Protein AF-A0A822ILU7-F1 (afdb_monomer_lite)

Foldseek 3Di:
DQPDDQPPDQQHDSVDPDDDAQDDDDDDPVCVVVSVVVSVVVCVVCVVVDPLADQQVSDDPPDLVNLCSNRDDVSLVVVLVVCCVPPVVPPPPPGSDRHHDDDPDDVVVVVVVVVVVVVVCCVPVPDDDDD

Sequence (131 aa):
MSRIDRDETAFGGRDGLCSININAVWSDPLESDEHIRWTHEFFASTEPFSTGGVYVNFLGNEGEKRVRAAYGEAKYKRLTALKNKYDPTNLFSLNQNIKPGKRKRKGADCILMLILYISYKRKKLGGALDW

Radius of gyration: 24.55 Å; chains: 1; bounding box: 58×69×43 Å

Secondary structure (DSSP, 8-state):
-TTS-TTSSS---TT-S---------S-GGGHHHHHHHHHHHHHHHGGGS-S---GGG--S--HHHHHHHH-HHHHHHHHHHHHHH-TT----SSS--PPPP----HHHHHHHHHHHHHHHHHHTTS----

pLDDT: mean 83.53, std 13.11, range [46.5, 97.38]

Structure (mmCIF, N/CA/C/O backbone):
data_AF-A0A822ILU7-F1
#
_entry.id   AF-A0A822ILU7-F1
#
loop_
_atom_site.group_PDB
_atom_site.id
_atom_site.type_symbol
_atom_site.label_atom_id
_atom_site.label_alt_id
_atom_site.label_comp_id
_atom_site.label_asym_id
_atom_site.label_entity_id
_atom_site.label_seq_id
_atom_site.pdbx_PDB_ins_code
_atom_site.Cartn_x
_atom_site.Cartn_y
_atom_site.Cartn_z
_atom_site.occupancy
_atom_site.B_iso_or_equiv
_atom_site.auth_seq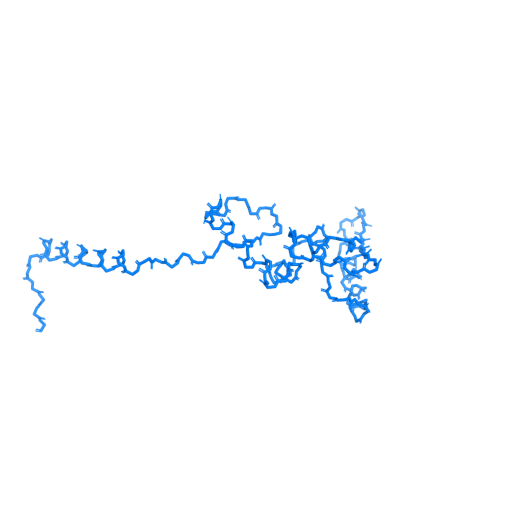_id
_atom_site.auth_comp_id
_atom_site.auth_asym_id
_atom_site.auth_atom_id
_atom_site.pdbx_PDB_model_num
ATOM 1 N N . MET A 1 1 ? 2.401 -19.964 5.775 1.00 61.75 1 MET A N 1
ATOM 2 C CA . MET A 1 1 ? 2.373 -19.381 7.145 1.00 61.75 1 MET A CA 1
ATOM 3 C C . MET A 1 1 ? 0.963 -19.465 7.755 1.00 61.75 1 MET A C 1
ATOM 5 O O . MET A 1 1 ? 0.471 -18.490 8.321 1.00 61.75 1 MET A O 1
ATOM 9 N N . SER A 1 2 ? 0.306 -20.625 7.656 1.00 75.06 2 SER A N 1
ATOM 10 C CA . SER A 1 2 ? -1.157 -20.762 7.795 1.00 75.06 2 SER A CA 1
ATOM 11 C C . SER A 1 2 ? -1.650 -21.265 9.157 1.00 75.06 2 SER A C 1
ATOM 13 O O . SER A 1 2 ? -2.851 -21.393 9.348 1.00 75.06 2 SER A O 1
ATOM 15 N N . ARG A 1 3 ? -0.748 -21.547 10.110 1.00 84.12 3 ARG A N 1
ATOM 16 C CA . ARG A 1 3 ? -1.117 -22.025 11.460 1.00 84.12 3 ARG A CA 1
ATOM 17 C C . ARG A 1 3 ? -1.742 -20.945 12.356 1.00 84.12 3 ARG A C 1
ATOM 19 O O . ARG A 1 3 ? -2.376 -21.293 13.339 1.00 84.12 3 ARG A O 1
ATOM 26 N N . ILE A 1 4 ? -1.497 -19.674 12.043 1.00 85.88 4 ILE A N 1
ATOM 27 C CA . ILE A 1 4 ? -1.991 -18.497 12.772 1.00 85.88 4 ILE A CA 1
ATOM 28 C C . ILE A 1 4 ? -3.249 -17.997 12.075 1.00 85.88 4 ILE A C 1
ATOM 30 O O . ILE A 1 4 ? -3.259 -17.913 10.839 1.00 85.88 4 ILE A O 1
ATOM 34 N N . ASP A 1 5 ? -4.272 -17.643 12.852 1.00 86.25 5 ASP A N 1
ATOM 35 C CA . ASP A 1 5 ? -5.537 -17.177 12.294 1.00 86.25 5 ASP A CA 1
ATOM 36 C C . ASP A 1 5 ? -5.353 -15.871 11.497 1.00 86.25 5 ASP A C 1
ATOM 38 O O . ASP A 1 5 ? -4.449 -15.059 11.747 1.00 86.25 5 ASP A O 1
ATOM 42 N N . ARG A 1 6 ? -6.204 -15.666 10.485 1.00 83.81 6 ARG A N 1
ATOM 43 C CA . ARG A 1 6 ? -6.132 -14.496 9.605 1.00 83.81 6 ARG A CA 1
ATOM 44 C C . ARG A 1 6 ? -6.281 -13.193 10.387 1.00 83.81 6 ARG A C 1
ATOM 46 O O . ARG A 1 6 ? -5.599 -12.235 10.026 1.00 83.81 6 ARG A O 1
ATOM 53 N N . ASP A 1 7 ? -7.098 -13.149 11.435 1.00 86.50 7 ASP A N 1
ATOM 54 C CA . ASP A 1 7 ? -7.444 -11.918 12.161 1.00 86.50 7 ASP A CA 1
ATOM 55 C C . ASP A 1 7 ? -6.615 -11.683 13.433 1.00 86.50 7 ASP A C 1
ATOM 57 O O . ASP A 1 7 ? -6.699 -10.620 14.065 1.00 86.50 7 ASP A O 1
ATOM 61 N N . GLU A 1 8 ? -5.739 -12.630 13.766 1.00 90.31 8 GLU A N 1
ATOM 62 C CA . GLU A 1 8 ? -4.851 -12.560 14.928 1.00 90.31 8 GLU A CA 1
ATOM 63 C C . GLU A 1 8 ? -3.781 -11.463 14.778 1.00 90.31 8 GLU A C 1
ATOM 65 O O . GLU A 1 8 ? -3.315 -10.883 15.758 1.00 90.31 8 GLU A O 1
ATOM 70 N N . THR A 1 9 ? -3.424 -11.107 13.538 1.00 90.06 9 THR A N 1
ATOM 71 C CA . THR A 1 9 ? -2.370 -10.124 13.235 1.00 90.06 9 THR A CA 1
ATOM 72 C C . THR A 1 9 ? -2.769 -9.169 12.109 1.00 90.06 9 THR A C 1
ATOM 74 O O . THR A 1 9 ? -3.694 -9.428 11.340 1.00 90.06 9 THR A O 1
ATOM 77 N N . ALA A 1 10 ? -2.015 -8.077 11.950 1.00 88.44 10 ALA A N 1
ATOM 78 C CA . ALA A 1 10 ? -2.175 -7.168 10.812 1.00 88.44 10 ALA A CA 1
ATOM 79 C C . ALA A 1 10 ? -1.700 -7.772 9.471 1.00 88.44 10 ALA A C 1
ATOM 81 O O . ALA A 1 10 ? -2.053 -7.259 8.414 1.00 88.44 10 ALA A O 1
A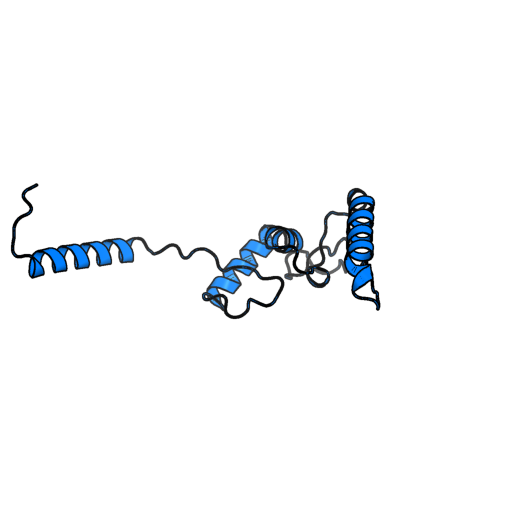TOM 82 N N . PHE A 1 11 ? -0.928 -8.863 9.502 1.00 86.75 11 PHE A N 1
ATOM 83 C CA . PHE A 1 11 ? -0.413 -9.534 8.309 1.00 86.75 11 PHE A CA 1
ATOM 84 C C . PHE A 1 11 ? -1.537 -10.279 7.563 1.00 86.75 11 PHE A C 1
ATOM 86 O O . PHE A 1 11 ? -2.295 -11.047 8.163 1.00 86.75 11 PHE A O 1
ATOM 93 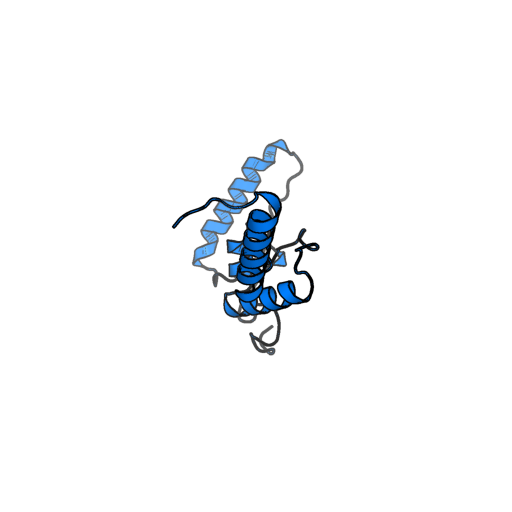N N . GLY A 1 12 ? -1.682 -10.014 6.262 1.00 83.88 12 GLY A N 1
ATOM 94 C CA . GLY A 1 12 ? -2.650 -10.653 5.358 1.00 83.88 12 GLY A CA 1
ATOM 95 C C . GLY A 1 12 ? -2.051 -11.799 4.532 1.00 83.88 12 GLY A C 1
ATOM 96 O O . GLY A 1 12 ? -0.879 -12.122 4.681 1.00 83.88 12 GLY A O 1
ATOM 97 N N . GLY A 1 13 ? -2.864 -12.425 3.670 1.00 80.00 13 GLY A N 1
ATOM 98 C CA . GLY A 1 13 ? -2.390 -13.369 2.642 1.00 80.00 13 GLY A CA 1
ATOM 99 C C . GLY A 1 13 ? -1.723 -14.654 3.154 1.00 80.00 13 GLY A C 1
ATOM 100 O O . GLY A 1 13 ? -0.867 -15.213 2.475 1.00 80.00 13 GLY A O 1
ATOM 101 N N . ARG A 1 14 ? -2.070 -15.126 4.363 1.00 83.06 14 ARG A N 1
ATOM 102 C CA . ARG A 1 14 ? -1.442 -16.310 4.999 1.00 83.06 14 ARG A CA 1
ATOM 103 C C . ARG A 1 14 ? -1.691 -17.632 4.265 1.00 83.06 14 ARG A C 1
ATOM 105 O O . ARG A 1 14 ? -0.972 -18.602 4.519 1.00 83.06 14 ARG A O 1
ATOM 112 N N . ASP A 1 15 ? -2.715 -17.652 3.424 1.00 80.94 15 ASP A N 1
ATOM 113 C CA . ASP A 1 15 ? -3.173 -18.747 2.574 1.00 80.94 15 ASP A CA 1
ATOM 114 C C . ASP A 1 15 ? -2.520 -18.764 1.183 1.00 80.94 15 ASP A C 1
ATOM 116 O O . ASP A 1 15 ? -2.710 -19.725 0.443 1.00 80.94 15 ASP A O 1
ATOM 120 N N . GLY A 1 16 ? -1.722 -17.748 0.834 1.00 80.56 16 GLY A N 1
ATOM 121 C CA . GLY A 1 16 ? -0.934 -17.755 -0.396 1.00 80.56 16 GLY A CA 1
ATOM 122 C C . GLY A 1 16 ? 0.119 -18.868 -0.396 1.00 80.56 16 GLY A C 1
ATOM 123 O O . GLY A 1 16 ? 0.811 -19.083 0.603 1.00 80.56 16 GLY A O 1
ATOM 124 N N . LEU A 1 17 ? 0.250 -19.565 -1.528 1.00 83.81 17 LEU A N 1
ATOM 125 C CA . LEU A 1 17 ? 1.257 -20.617 -1.722 1.00 83.81 17 LEU A CA 1
ATOM 126 C C . LEU A 1 17 ? 2.668 -20.037 -1.877 1.00 83.81 17 LEU A C 1
ATOM 128 O O . LEU A 1 17 ? 3.631 -20.596 -1.356 1.00 83.81 17 LEU A O 1
ATOM 132 N N . CYS A 1 18 ? 2.783 -18.902 -2.564 1.00 82.94 18 CYS A N 1
ATOM 133 C CA . CYS A 1 18 ? 4.024 -18.166 -2.751 1.00 82.94 18 CYS A CA 1
ATOM 134 C C . CYS A 1 18 ? 3.758 -16.655 -2.815 1.00 82.94 18 CYS A C 1
ATOM 136 O O . CYS A 1 18 ? 2.626 -16.214 -3.022 1.00 82.94 18 CYS A O 1
ATOM 138 N N . SER A 1 19 ? 4.825 -15.873 -2.647 1.00 85.06 19 SER A N 1
ATOM 139 C CA . SER A 1 19 ? 4.844 -14.440 -2.936 1.00 85.06 19 SER A CA 1
ATOM 140 C C . SER A 1 19 ? 5.826 -14.200 -4.072 1.00 85.06 19 SER A C 1
ATOM 142 O O . SER A 1 19 ? 6.957 -14.680 -4.011 1.00 85.06 19 SER A O 1
ATOM 144 N N . ILE A 1 20 ? 5.410 -13.444 -5.081 1.00 85.19 20 ILE A N 1
ATOM 145 C CA . ILE A 1 20 ? 6.262 -13.053 -6.205 1.00 85.19 20 ILE A CA 1
ATOM 146 C C . ILE A 1 20 ? 6.616 -11.579 -6.024 1.00 85.19 20 ILE A C 1
ATOM 148 O O . ILE A 1 20 ? 5.740 -10.763 -5.742 1.00 85.19 20 ILE A O 1
ATOM 152 N N . ASN A 1 21 ? 7.901 -11.254 -6.158 1.00 88.06 21 ASN A N 1
ATOM 153 C CA . ASN A 1 21 ? 8.385 -9.881 -6.180 1.00 88.06 21 ASN A CA 1
ATOM 154 C C . ASN A 1 21 ? 9.045 -9.613 -7.537 1.00 88.06 21 ASN A C 1
ATOM 156 O O . ASN A 1 21 ? 9.945 -10.355 -7.932 1.00 88.06 21 ASN A O 1
ATOM 160 N N . ILE A 1 22 ? 8.581 -8.584 -8.240 1.00 88.12 22 ILE A N 1
ATOM 161 C CA . ILE A 1 22 ? 9.060 -8.203 -9.571 1.00 88.12 22 ILE A CA 1
ATOM 162 C C . ILE A 1 22 ? 9.926 -6.962 -9.382 1.00 88.12 22 ILE A C 1
ATOM 164 O O . ILE A 1 22 ? 9.411 -5.898 -9.053 1.00 88.12 22 ILE A O 1
ATOM 168 N N . ASN A 1 23 ? 11.237 -7.106 -9.573 1.00 89.81 23 ASN A N 1
ATOM 169 C CA . ASN A 1 23 ? 12.189 -6.013 -9.402 1.00 89.81 23 ASN A CA 1
ATOM 170 C C . ASN A 1 23 ? 12.902 -5.746 -10.726 1.00 89.81 23 ASN A C 1
ATOM 172 O O . ASN A 1 23 ? 13.671 -6.592 -11.181 1.00 89.81 23 ASN A O 1
ATOM 176 N N . ALA A 1 24 ? 12.684 -4.567 -11.305 1.00 91.44 24 ALA A N 1
ATOM 177 C CA . ALA A 1 24 ? 13.579 -4.028 -12.319 1.00 91.44 24 ALA A CA 1
ATOM 178 C C . ALA A 1 24 ? 14.638 -3.157 -11.642 1.00 91.44 24 ALA A C 1
ATOM 180 O O . ALA A 1 24 ? 14.325 -2.332 -10.782 1.00 91.44 24 ALA A O 1
ATOM 181 N N . VAL A 1 25 ? 15.898 -3.373 -12.010 1.00 93.94 25 VAL A N 1
ATOM 182 C CA . VAL A 1 25 ? 17.052 -2.660 -11.462 1.00 93.94 25 VAL A CA 1
ATOM 183 C C . VAL A 1 25 ? 17.953 -2.289 -12.626 1.00 93.94 25 VAL A C 1
ATOM 185 O O . VAL A 1 25 ? 18.322 -3.154 -13.416 1.00 93.94 25 VAL A O 1
ATOM 188 N N . TRP A 1 26 ? 18.308 -1.013 -12.718 1.00 95.81 26 TRP A N 1
ATOM 189 C CA . TRP A 1 26 ? 19.120 -0.462 -13.797 1.00 95.81 26 TRP A CA 1
ATOM 190 C C . TRP A 1 26 ? 20.138 0.536 -13.251 1.00 95.81 26 TRP A C 1
ATOM 192 O O . TRP A 1 26 ? 20.021 1.000 -12.115 1.00 95.81 26 TRP A O 1
ATOM 202 N N . SER A 1 27 ? 21.172 0.822 -14.043 1.00 96.44 27 SER A N 1
ATOM 203 C CA . SER A 1 27 ? 22.264 1.725 -13.645 1.00 96.44 27 SER A CA 1
ATOM 204 C C . SER A 1 27 ? 22.212 3.073 -14.358 1.00 96.44 27 SER A C 1
ATOM 206 O O . SER A 1 27 ? 22.550 4.081 -13.742 1.00 96.44 27 SER A O 1
ATOM 208 N N . ASP A 1 28 ? 21.784 3.109 -15.623 1.00 96.81 28 ASP A N 1
ATOM 209 C CA . ASP A 1 28 ? 21.656 4.349 -16.390 1.00 96.81 28 ASP A CA 1
ATOM 210 C C . ASP A 1 28 ? 20.280 4.998 -16.140 1.00 96.81 28 ASP A C 1
ATOM 212 O O . ASP A 1 28 ? 19.258 4.423 -16.521 1.00 96.81 28 ASP A O 1
ATOM 216 N N . PRO A 1 29 ? 20.204 6.201 -15.540 1.00 94.31 29 PRO A N 1
ATOM 217 C CA . PRO A 1 29 ? 18.936 6.888 -15.305 1.00 94.31 29 PRO A CA 1
ATOM 218 C C . PRO A 1 29 ? 18.087 7.101 -16.567 1.00 94.31 29 PRO A C 1
ATOM 220 O O . PRO A 1 29 ? 16.867 7.231 -16.446 1.00 94.31 29 PRO A O 1
ATOM 223 N N . LEU A 1 30 ? 18.694 7.126 -17.758 1.00 96.81 30 LEU A N 1
ATOM 224 C CA . LEU A 1 30 ? 17.988 7.290 -19.032 1.00 96.81 30 LEU A CA 1
ATOM 225 C C . LEU A 1 30 ? 17.140 6.067 -19.415 1.00 96.81 30 LEU A C 1
ATOM 227 O O . LEU A 1 30 ? 16.214 6.201 -20.209 1.00 96.81 30 LEU A O 1
ATOM 231 N N . GLU A 1 31 ? 17.390 4.902 -18.815 1.00 96.50 31 GLU A N 1
ATOM 232 C CA . GLU A 1 31 ? 16.619 3.676 -19.062 1.00 96.50 31 GLU A CA 1
ATOM 233 C C . GLU A 1 31 ? 15.349 3.574 -18.192 1.00 96.50 31 GLU A C 1
ATOM 235 O O . GLU A 1 31 ? 14.576 2.622 -18.316 1.00 96.50 31 GLU A O 1
ATOM 240 N N . SER A 1 32 ? 15.107 4.543 -17.299 1.00 94.94 32 SER A N 1
ATOM 241 C CA . SER A 1 32 ? 14.037 4.463 -16.290 1.00 94.94 32 SER A CA 1
ATOM 242 C C . SER A 1 32 ? 12.660 4.179 -16.895 1.00 94.94 32 SER A C 1
ATOM 244 O O . SER A 1 32 ? 11.944 3.303 -16.414 1.00 94.94 32 SER A O 1
ATOM 246 N N . ASP A 1 33 ? 12.292 4.878 -17.970 1.00 96.19 33 ASP A N 1
ATOM 247 C CA . ASP A 1 33 ? 10.969 4.736 -18.591 1.00 96.19 33 ASP A CA 1
ATOM 248 C C . ASP A 1 33 ? 10.753 3.349 -19.211 1.00 96.19 33 ASP A C 1
ATOM 250 O O . ASP A 1 33 ? 9.629 2.841 -19.230 1.00 96.19 33 ASP A O 1
ATOM 254 N N . GLU A 1 34 ? 11.815 2.721 -19.717 1.00 96.75 34 GLU A N 1
ATOM 255 C CA . GLU A 1 34 ? 11.763 1.370 -20.272 1.00 96.75 34 GLU A CA 1
ATOM 256 C C . GLU A 1 34 ? 11.524 0.336 -19.173 1.00 96.75 34 GLU A C 1
ATOM 258 O O . GLU A 1 34 ? 10.570 -0.443 -19.251 1.00 96.75 34 GLU A O 1
ATOM 263 N N . HIS A 1 35 ? 12.336 0.377 -18.118 1.00 96.06 35 HIS A N 1
ATOM 264 C CA . HIS A 1 35 ? 12.270 -0.585 -17.018 1.00 96.06 35 HIS A CA 1
ATOM 265 C C . HIS A 1 35 ? 10.989 -0.448 -16.191 1.00 96.06 35 HIS A C 1
ATOM 267 O 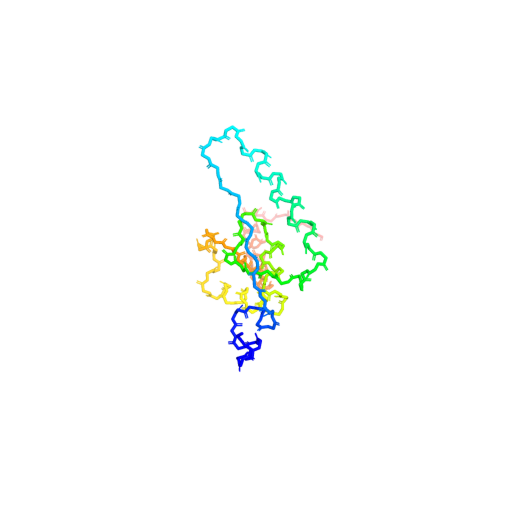O . HIS A 1 35 ? 10.390 -1.452 -15.791 1.00 96.06 35 HIS A O 1
ATOM 273 N N . ILE A 1 36 ? 10.522 0.787 -15.973 1.00 93.19 36 ILE A N 1
ATOM 274 C CA . ILE A 1 36 ? 9.236 1.064 -15.321 1.00 93.19 36 ILE A CA 1
ATOM 275 C C . ILE A 1 36 ? 8.095 0.480 -16.158 1.00 93.19 36 ILE A C 1
ATOM 277 O O . ILE A 1 36 ? 7.259 -0.254 -15.625 1.00 93.19 36 ILE A O 1
ATOM 281 N N . ARG A 1 37 ? 8.071 0.751 -17.471 1.00 94.94 37 ARG A N 1
ATOM 282 C CA . ARG A 1 37 ? 7.036 0.228 -18.374 1.00 94.94 37 ARG A CA 1
ATOM 283 C C . ARG A 1 37 ? 7.016 -1.298 -18.380 1.00 94.94 37 ARG A C 1
ATOM 285 O O . ARG A 1 37 ? 5.957 -1.877 -18.145 1.00 94.94 37 ARG A O 1
ATOM 292 N N . TRP A 1 38 ? 8.171 -1.939 -18.561 1.00 95.25 38 TRP A N 1
ATOM 293 C CA . TRP A 1 38 ? 8.288 -3.398 -18.540 1.00 95.25 38 TRP A CA 1
ATOM 294 C C . TRP A 1 38 ? 7.753 -3.996 -17.234 1.00 95.25 38 TRP A C 1
ATOM 296 O O . TRP A 1 38 ? 6.979 -4.952 -17.258 1.00 95.25 38 TRP A O 1
ATOM 306 N N . THR A 1 39 ? 8.102 -3.400 -16.089 1.00 93.56 39 THR A N 1
ATOM 307 C CA . THR A 1 39 ? 7.648 -3.876 -14.772 1.00 93.56 39 THR A CA 1
ATOM 308 C C . THR A 1 39 ? 6.127 -3.821 -14.652 1.00 93.56 39 THR A C 1
ATOM 310 O O . THR A 1 39 ? 5.507 -4.776 -14.179 1.00 93.56 39 THR A O 1
ATOM 313 N N . HIS A 1 40 ? 5.510 -2.724 -15.101 1.00 90.44 40 HIS A N 1
ATOM 314 C CA . HIS A 1 40 ? 4.057 -2.567 -15.076 1.00 90.44 40 HIS A CA 1
ATOM 315 C C . HIS A 1 40 ? 3.344 -3.546 -16.013 1.00 90.44 40 HIS A C 1
ATOM 317 O O . HIS A 1 40 ? 2.352 -4.155 -15.610 1.00 90.44 40 HIS A O 1
ATOM 323 N N . GLU A 1 41 ? 3.847 -3.725 -17.235 1.00 94.25 41 GLU A N 1
ATOM 324 C CA . GLU A 1 41 ? 3.284 -4.664 -18.213 1.00 94.25 41 GLU A CA 1
ATOM 325 C C . GLU A 1 41 ? 3.401 -6.113 -17.731 1.00 94.25 41 GLU A C 1
ATOM 327 O O . GLU A 1 41 ? 2.426 -6.869 -17.770 1.00 94.25 41 GLU A O 1
ATOM 332 N N . PHE A 1 42 ? 4.565 -6.489 -17.196 1.00 93.56 42 PHE A N 1
ATOM 333 C CA . PHE A 1 42 ? 4.781 -7.815 -16.635 1.00 93.56 42 PHE A CA 1
ATOM 334 C C . PHE A 1 42 ? 3.858 -8.062 -15.437 1.00 93.56 42 PHE A C 1
ATOM 336 O O . PHE A 1 42 ? 3.158 -9.075 -15.408 1.00 93.56 42 PHE A O 1
ATOM 343 N N . PHE A 1 43 ? 3.760 -7.112 -14.498 1.00 89.69 43 PHE A N 1
ATOM 344 C CA . PHE A 1 43 ? 2.818 -7.200 -13.380 1.00 89.69 43 PHE A CA 1
ATOM 345 C C . PHE A 1 43 ? 1.377 -7.414 -13.870 1.00 89.69 43 PHE A C 1
ATOM 347 O O . PHE A 1 43 ? 0.724 -8.364 -13.431 1.00 89.69 43 PHE A O 1
ATOM 354 N N . ALA A 1 44 ? 0.907 -6.601 -14.822 1.00 90.25 44 ALA A N 1
ATOM 355 C CA . ALA A 1 44 ? -0.441 -6.710 -15.380 1.00 90.25 44 ALA A CA 1
ATOM 356 C C . ALA A 1 44 ? -0.696 -8.080 -16.031 1.00 90.25 44 ALA A C 1
ATOM 358 O O . ALA A 1 44 ? -1.757 -8.667 -15.835 1.00 90.25 44 ALA A O 1
ATOM 359 N N . SER A 1 45 ? 0.292 -8.637 -16.738 1.00 93.94 45 SER A N 1
ATOM 360 C CA . SER A 1 45 ? 0.179 -9.970 -17.347 1.00 93.94 45 SER A CA 1
ATOM 361 C C . SER A 1 45 ? 0.054 -11.104 -16.318 1.00 93.94 45 SER A C 1
ATOM 363 O O . SER A 1 45 ? -0.560 -12.133 -16.598 1.00 93.94 45 SER A O 1
ATOM 365 N N . THR A 1 46 ? 0.606 -10.912 -15.115 1.00 90.06 46 THR A N 1
ATOM 366 C CA . THR A 1 46 ? 0.563 -11.904 -14.030 1.00 90.06 46 THR A CA 1
ATOM 367 C C . THR A 1 46 ? -0.653 -11.763 -13.111 1.00 90.06 46 THR A C 1
ATOM 369 O O . THR A 1 46 ? -0.991 -12.715 -12.406 1.00 90.06 46 THR A O 1
ATOM 372 N N . GLU A 1 47 ? -1.333 -10.610 -13.120 1.00 86.94 47 GLU A N 1
ATOM 373 C CA . GLU A 1 47 ? -2.469 -10.315 -12.237 1.00 86.94 47 GLU A CA 1
ATOM 374 C C . GLU A 1 47 ? -3.584 -11.382 -12.285 1.00 86.94 47 GLU A C 1
ATOM 376 O O . GLU A 1 47 ? -4.023 -11.794 -11.208 1.00 86.94 47 GLU A O 1
ATOM 381 N N . PRO A 1 48 ? -4.002 -11.919 -13.454 1.00 90.69 48 PRO A N 1
ATOM 382 C CA . PRO A 1 48 ? -5.064 -12.931 -13.518 1.00 90.69 48 PRO A CA 1
ATOM 383 C C . PRO A 1 48 ? -4.747 -14.241 -12.784 1.00 90.69 48 PRO A C 1
ATOM 385 O O . PRO A 1 48 ? -5.658 -14.994 -12.447 1.00 90.69 48 PRO A O 1
ATOM 388 N N . PHE A 1 49 ? -3.466 -14.526 -12.540 1.00 87.88 49 PHE A N 1
ATOM 389 C CA . PHE A 1 49 ? -3.007 -15.727 -11.836 1.00 87.88 49 PHE A CA 1
ATOM 390 C C . PHE A 1 49 ? -2.777 -15.481 -10.338 1.00 87.88 49 PHE A C 1
ATOM 392 O O . PHE A 1 49 ? -2.416 -16.398 -9.599 1.00 87.88 49 PHE A O 1
ATOM 399 N N . SER A 1 50 ? -2.959 -14.241 -9.882 1.00 85.38 50 SER A N 1
ATOM 400 C CA . SER A 1 50 ? -2.787 -13.841 -8.492 1.00 85.38 50 SER A CA 1
ATOM 401 C C . SER A 1 50 ? -4.062 -14.069 -7.680 1.00 85.38 50 SER A C 1
ATOM 403 O O . SER A 1 50 ? -5.180 -14.005 -8.182 1.00 85.38 50 SER A O 1
ATOM 405 N N . THR A 1 51 ? -3.906 -14.238 -6.367 1.00 81.19 51 THR A N 1
ATOM 406 C CA . THR A 1 51 ? -5.028 -14.197 -5.414 1.00 81.19 51 THR A CA 1
ATOM 407 C C . THR A 1 51 ? -5.570 -12.777 -5.199 1.00 81.19 51 THR A C 1
ATOM 409 O O . THR A 1 51 ? -6.473 -12.576 -4.388 1.00 81.19 51 THR A O 1
ATOM 412 N N . GLY A 1 52 ? -4.975 -11.771 -5.851 1.00 76.81 52 GLY A N 1
ATOM 413 C CA . GLY A 1 52 ? -5.216 -10.352 -5.580 1.00 76.81 52 GLY A CA 1
ATOM 414 C C . GLY A 1 52 ? -4.596 -9.876 -4.261 1.00 76.81 52 GLY A C 1
ATOM 415 O O . GLY A 1 52 ? -4.721 -8.704 -3.906 1.00 76.81 52 GLY A O 1
ATOM 416 N N . GLY A 1 53 ? -3.919 -10.770 -3.529 1.00 75.81 53 GLY A N 1
ATOM 417 C CA . GLY A 1 53 ? -3.219 -10.454 -2.294 1.00 75.81 53 GLY A CA 1
ATOM 418 C C . GLY A 1 53 ? -2.018 -9.549 -2.546 1.00 75.81 53 GLY A C 1
ATOM 419 O O . GLY A 1 53 ? -1.224 -9.775 -3.456 1.00 75.81 53 GLY A O 1
ATOM 420 N N . VAL A 1 54 ? -1.867 -8.529 -1.706 1.00 78.38 54 VAL A N 1
ATOM 421 C CA . VAL A 1 54 ? -0.759 -7.578 -1.784 1.00 78.38 54 VAL A CA 1
ATOM 422 C C . VAL A 1 54 ? 0.006 -7.616 -0.477 1.00 78.38 54 VAL A C 1
ATOM 424 O O . VAL A 1 54 ? -0.564 -7.408 0.596 1.00 78.38 54 VAL A O 1
ATOM 427 N N . TYR A 1 55 ? 1.311 -7.854 -0.561 1.00 80.12 55 TYR A N 1
ATOM 428 C CA . TYR A 1 55 ? 2.175 -7.711 0.597 1.00 80.12 55 TYR A CA 1
ATOM 429 C C . TYR A 1 55 ? 2.632 -6.260 0.716 1.00 80.12 55 TYR A C 1
ATOM 431 O O . TYR A 1 55 ? 3.329 -5.747 -0.153 1.00 80.12 55 TYR A O 1
ATOM 439 N N . VAL A 1 56 ? 2.243 -5.601 1.809 1.00 80.25 56 VAL A N 1
ATOM 440 C CA . VAL A 1 56 ? 2.452 -4.156 2.001 1.00 80.25 56 VAL A CA 1
ATOM 441 C C . VAL A 1 56 ? 3.918 -3.724 1.861 1.00 80.25 56 VAL A C 1
ATOM 443 O O . VAL A 1 56 ? 4.181 -2.624 1.394 1.00 80.25 56 VAL A O 1
ATOM 446 N N . ASN A 1 57 ? 4.876 -4.593 2.197 1.00 84.12 57 ASN A N 1
ATOM 447 C CA . ASN A 1 57 ? 6.305 -4.277 2.114 1.00 84.12 57 ASN A CA 1
ATOM 448 C C . ASN A 1 57 ? 6.873 -4.305 0.685 1.00 84.12 57 ASN A C 1
ATOM 450 O O . ASN A 1 57 ? 8.016 -3.904 0.501 1.00 84.12 57 ASN A O 1
ATOM 454 N N . PHE A 1 58 ? 6.110 -4.770 -0.308 1.00 81.62 58 PHE A N 1
ATOM 455 C CA . PHE A 1 58 ? 6.481 -4.676 -1.726 1.00 81.62 58 PHE A CA 1
ATOM 456 C C . PHE A 1 58 ? 5.830 -3.483 -2.430 1.00 81.62 58 PHE A C 1
ATOM 458 O O . PHE A 1 58 ? 6.059 -3.279 -3.616 1.00 81.62 58 PHE A O 1
ATOM 465 N N . LEU A 1 59 ? 5.033 -2.686 -1.714 1.00 79.88 59 LEU A N 1
ATOM 466 C CA . LEU A 1 59 ? 4.436 -1.486 -2.281 1.00 79.88 59 LEU A CA 1
ATOM 467 C C . LEU A 1 59 ? 5.445 -0.340 -2.334 1.00 79.88 59 LEU A C 1
ATOM 469 O O . LEU A 1 59 ? 6.076 -0.000 -1.329 1.00 79.88 59 LEU A O 1
ATOM 473 N N . GLY A 1 60 ? 5.522 0.293 -3.505 1.00 77.31 60 GLY A N 1
ATOM 474 C CA . GLY A 1 60 ? 6.147 1.599 -3.697 1.00 77.31 60 GLY A CA 1
ATOM 475 C C . GLY A 1 60 ? 5.168 2.735 -3.378 1.00 77.31 60 GLY A C 1
ATOM 476 O O . GLY A 1 60 ? 4.358 2.649 -2.454 1.00 77.31 60 GLY A O 1
ATOM 477 N N . ASN A 1 61 ? 5.195 3.815 -4.160 1.00 76.94 61 ASN A N 1
ATOM 478 C CA . ASN A 1 61 ? 4.221 4.905 -4.041 1.00 76.94 61 ASN A CA 1
ATOM 479 C C . ASN A 1 61 ? 2.966 4.646 -4.903 1.00 76.94 61 ASN A C 1
ATOM 481 O O . ASN A 1 61 ? 2.710 5.348 -5.875 1.00 76.94 61 ASN A O 1
ATOM 485 N N . GLU A 1 62 ? 2.182 3.623 -4.551 1.00 80.38 62 GLU A N 1
ATOM 486 C CA . GLU A 1 62 ? 0.990 3.192 -5.316 1.00 80.38 62 GLU A CA 1
ATOM 487 C C . GLU A 1 62 ? -0.333 3.799 -4.802 1.00 80.38 62 GLU A C 1
ATOM 489 O O . GLU A 1 62 ? -1.422 3.529 -5.315 1.00 80.38 62 GLU A O 1
ATOM 494 N N . GLY A 1 63 ? -0.256 4.644 -3.772 1.00 84.56 63 GLY A N 1
ATOM 495 C CA . GLY A 1 63 ? -1.394 5.381 -3.233 1.00 84.56 63 GLY A CA 1
ATOM 496 C C . GLY A 1 63 ? -2.310 4.597 -2.281 1.00 84.56 63 GLY A C 1
ATOM 497 O O . GLY A 1 63 ? -2.214 3.389 -2.068 1.00 84.56 63 GLY A O 1
ATOM 498 N N . GLU A 1 64 ? -3.250 5.329 -1.677 1.00 86.81 64 GLU A N 1
ATOM 499 C CA . GLU A 1 64 ? -4.072 4.865 -0.545 1.00 86.81 64 GLU A CA 1
ATOM 500 C C . GLU A 1 64 ? -4.952 3.650 -0.870 1.00 86.81 64 GLU A C 1
ATOM 502 O O . GLU A 1 64 ? -5.143 2.777 -0.022 1.00 86.81 64 GLU A O 1
ATOM 507 N N . LYS A 1 65 ? -5.476 3.569 -2.100 1.00 86.88 65 LYS A N 1
ATOM 508 C CA . LYS A 1 65 ? -6.321 2.445 -2.530 1.00 86.88 65 LYS A CA 1
ATOM 509 C C . LYS A 1 65 ? -5.557 1.123 -2.475 1.00 86.88 65 LYS A C 1
ATOM 511 O O . LYS A 1 65 ? -6.109 0.125 -2.017 1.00 86.88 65 LYS A O 1
ATOM 516 N N . ARG A 1 66 ? -4.287 1.129 -2.891 1.00 85.38 66 ARG A N 1
ATOM 517 C CA . ARG A 1 66 ? -3.445 -0.065 -2.909 1.00 85.38 66 ARG A CA 1
ATOM 518 C C . ARG A 1 66 ? -3.055 -0.508 -1.503 1.00 85.38 66 ARG A C 1
ATOM 520 O O . ARG A 1 66 ? -3.191 -1.682 -1.173 1.00 85.38 66 ARG A O 1
ATOM 527 N N . VAL A 1 67 ? -2.688 0.446 -0.644 1.00 90.12 67 VAL A N 1
ATOM 528 C CA . VAL A 1 67 ? -2.436 0.188 0.784 1.00 90.12 67 VAL A CA 1
ATOM 529 C C . VAL A 1 67 ? -3.665 -0.430 1.449 1.00 90.12 67 VAL A C 1
ATOM 531 O O . VAL A 1 67 ? -3.556 -1.410 2.182 1.00 90.12 67 VAL A O 1
ATOM 534 N N . ARG A 1 68 ? -4.859 0.105 1.175 1.00 90.00 68 ARG A N 1
ATOM 535 C CA . ARG A 1 68 ? -6.114 -0.433 1.711 1.00 90.00 68 ARG A CA 1
ATOM 536 C C . ARG A 1 68 ? -6.393 -1.855 1.226 1.00 90.00 68 ARG A C 1
ATOM 538 O O . ARG A 1 68 ? -6.763 -2.697 2.043 1.00 90.00 68 ARG A O 1
ATOM 545 N N . ALA A 1 69 ? -6.159 -2.136 -0.055 1.00 86.12 69 ALA A N 1
ATOM 546 C CA . ALA A 1 69 ? -6.294 -3.480 -0.614 1.00 86.12 69 ALA A CA 1
ATOM 547 C C . ALA A 1 69 ? -5.337 -4.492 0.047 1.00 86.12 69 ALA A C 1
ATOM 549 O O . ALA A 1 69 ? -5.749 -5.614 0.322 1.00 86.12 69 ALA A O 1
ATOM 550 N N . ALA A 1 70 ? -4.107 -4.085 0.390 1.00 87.06 70 ALA A N 1
ATOM 551 C CA . ALA A 1 70 ? -3.124 -4.953 1.050 1.00 87.06 70 ALA A CA 1
ATOM 552 C C . ALA A 1 70 ? -3.560 -5.457 2.434 1.00 87.06 70 ALA A C 1
ATOM 554 O O . ALA A 1 70 ? -3.260 -6.589 2.813 1.00 87.06 70 ALA A O 1
ATOM 555 N N . TYR A 1 71 ? -4.291 -4.637 3.192 1.00 88.94 71 TYR A N 1
ATOM 556 C CA . TYR A 1 71 ? -4.826 -5.046 4.493 1.00 88.94 71 TYR A CA 1
ATOM 557 C C . TYR A 1 71 ? -6.209 -5.700 4.393 1.00 88.94 71 TYR A C 1
ATOM 559 O O . TYR A 1 71 ? -6.555 -6.531 5.235 1.00 88.94 71 TYR A O 1
ATOM 567 N N . GLY A 1 72 ? -7.005 -5.324 3.393 1.00 88.94 72 GLY A N 1
ATOM 568 C CA . GLY A 1 72 ? -8.430 -5.628 3.337 1.00 88.94 72 GLY A CA 1
ATOM 569 C C . GLY A 1 72 ? -9.251 -4.764 4.303 1.00 88.94 72 GLY A C 1
ATOM 570 O O . GLY A 1 72 ? -8.746 -4.203 5.279 1.00 88.94 72 GLY A O 1
ATOM 571 N N . GLU A 1 73 ? -10.552 -4.657 4.037 1.00 90.25 73 GLU A N 1
ATOM 572 C CA . GLU A 1 73 ? -11.452 -3.703 4.703 1.00 90.25 73 GLU A CA 1
ATOM 573 C C . GLU A 1 73 ? -11.489 -3.827 6.232 1.00 90.25 73 GLU A C 1
ATOM 575 O O . GLU A 1 73 ? -11.371 -2.830 6.953 1.00 90.25 73 GLU A O 1
ATOM 580 N N . ALA A 1 74 ? -11.624 -5.052 6.746 1.00 91.12 74 ALA A N 1
ATOM 581 C CA . ALA A 1 74 ? -11.763 -5.298 8.179 1.00 91.12 74 ALA A CA 1
ATOM 582 C C . ALA A 1 74 ? -10.509 -4.870 8.963 1.00 91.12 74 ALA A C 1
ATOM 584 O O . ALA A 1 74 ? -10.603 -4.125 9.946 1.00 91.12 74 ALA A O 1
ATOM 585 N N . LYS A 1 75 ? -9.322 -5.278 8.496 1.00 92.56 75 LYS A N 1
ATOM 586 C CA . LYS A 1 75 ? -8.047 -4.919 9.132 1.00 92.56 75 LYS A CA 1
ATOM 587 C C . LYS A 1 75 ? -7.733 -3.446 8.956 1.00 92.56 75 LYS A C 1
ATOM 589 O O . LYS A 1 75 ? -7.339 -2.808 9.930 1.00 92.56 75 LYS A O 1
ATOM 594 N N . TYR A 1 76 ? -7.970 -2.886 7.768 1.00 93.44 76 TYR A N 1
ATOM 595 C CA . TYR A 1 76 ? -7.766 -1.462 7.523 1.00 93.44 76 TYR A CA 1
ATOM 596 C C . TYR A 1 76 ? -8.571 -0.617 8.515 1.00 93.44 76 TYR A C 1
ATOM 598 O O . TYR A 1 76 ? -8.013 0.256 9.173 1.00 93.44 76 TYR A O 1
ATOM 606 N N . LYS A 1 77 ? -9.850 -0.949 8.743 1.00 94.38 77 LYS A N 1
ATOM 607 C CA . LYS A 1 77 ? -10.697 -0.266 9.733 1.00 94.38 77 LYS A CA 1
ATOM 608 C C . LYS A 1 77 ? -10.136 -0.354 11.160 1.00 94.38 77 LYS A C 1
ATOM 610 O O . LYS A 1 77 ? -10.127 0.652 11.875 1.00 94.38 77 LYS A O 1
ATOM 615 N N . ARG A 1 78 ? -9.656 -1.530 11.583 1.00 95.31 78 ARG A N 1
ATOM 616 C CA . ARG A 1 78 ? -9.025 -1.725 12.905 1.00 95.31 78 ARG A CA 1
ATOM 617 C C . ARG A 1 78 ? -7.746 -0.895 13.039 1.00 95.31 78 ARG A C 1
ATOM 619 O O . ARG A 1 78 ? -7.541 -0.247 14.064 1.00 95.31 78 ARG A O 1
ATOM 626 N N . LEU A 1 79 ? -6.920 -0.863 11.997 1.00 95.81 79 LEU A N 1
ATOM 627 C CA . LEU A 1 79 ? -5.687 -0.080 11.959 1.00 95.81 79 LEU A CA 1
ATOM 628 C C . LEU A 1 79 ? -5.961 1.430 11.936 1.00 95.81 79 LEU A C 1
ATOM 630 O O . LEU A 1 79 ? -5.298 2.168 12.659 1.00 95.81 79 LEU A O 1
ATOM 634 N N . THR A 1 80 ? -6.981 1.904 11.214 1.00 96.31 80 THR A N 1
ATOM 635 C CA . THR A 1 80 ? -7.421 3.308 11.271 1.00 96.31 80 THR A CA 1
ATOM 636 C C . THR A 1 80 ? -7.851 3.700 12.686 1.00 96.31 80 THR A C 1
ATOM 638 O O . THR A 1 80 ? -7.524 4.792 13.148 1.00 96.31 80 THR A O 1
ATOM 641 N N . ALA A 1 81 ? -8.554 2.823 13.412 1.00 96.12 81 ALA A N 1
ATOM 642 C CA . ALA A 1 81 ? -8.924 3.081 14.805 1.00 96.12 81 ALA A CA 1
ATOM 643 C C . ALA A 1 81 ? -7.691 3.208 15.719 1.00 96.12 81 ALA A C 1
ATOM 645 O O . ALA A 1 81 ? -7.644 4.103 16.563 1.00 96.12 81 ALA A O 1
ATOM 646 N N . LEU A 1 82 ? -6.670 2.369 15.514 1.00 96.50 82 LEU A N 1
ATOM 647 C CA . LEU A 1 82 ? -5.391 2.479 16.220 1.00 96.50 82 LEU A CA 1
ATOM 648 C C . LEU A 1 82 ? -4.655 3.774 15.851 1.00 96.50 82 LEU A C 1
ATOM 650 O O . LEU A 1 82 ? -4.230 4.499 16.747 1.00 96.50 82 LEU A O 1
ATOM 654 N N . LYS A 1 83 ? -4.583 4.127 14.562 1.00 97.38 83 LYS A N 1
ATOM 655 C CA . LYS A 1 83 ? -3.994 5.391 14.096 1.00 97.38 83 LYS A CA 1
ATOM 656 C C . LYS A 1 83 ? -4.677 6.597 14.743 1.00 97.38 83 LYS A C 1
ATOM 658 O O . LYS A 1 83 ? -4.001 7.478 15.247 1.00 97.38 83 LYS A O 1
ATOM 663 N N . ASN A 1 84 ? -6.006 6.600 14.841 1.00 96.31 84 ASN A N 1
ATOM 664 C CA . ASN A 1 84 ? -6.746 7.666 15.526 1.00 96.31 84 ASN A CA 1
ATOM 665 C C . ASN A 1 84 ? -6.396 7.797 17.015 1.00 96.31 84 ASN A C 1
ATOM 667 O O . ASN A 1 84 ? -6.456 8.900 17.555 1.00 96.31 84 ASN A O 1
ATOM 671 N N . LYS A 1 85 ? -6.082 6.683 17.685 1.00 96.19 85 LYS A N 1
ATOM 672 C CA . LYS A 1 85 ? -5.731 6.662 19.109 1.00 96.19 85 LYS A CA 1
ATOM 673 C C . LYS A 1 85 ? -4.291 7.114 19.350 1.00 96.19 85 LYS A C 1
ATOM 675 O O . LYS A 1 85 ? -4.053 7.859 20.293 1.00 96.19 85 LYS A O 1
ATOM 680 N N . TYR A 1 86 ? -3.358 6.647 18.524 1.00 96.88 86 TYR A N 1
ATOM 681 C CA . TYR A 1 86 ? -1.921 6.779 18.777 1.00 96.88 86 TYR A CA 1
ATOM 682 C C . TYR A 1 86 ? -1.222 7.842 17.920 1.00 96.88 86 TYR A C 1
ATOM 684 O O . TYR A 1 86 ? -0.206 8.376 18.341 1.00 96.88 86 TYR A O 1
ATOM 692 N N . ASP A 1 87 ? -1.760 8.178 16.748 1.00 96.94 87 ASP A N 1
ATOM 693 C CA . ASP A 1 87 ? -1.205 9.184 15.834 1.00 96.94 87 ASP A CA 1
ATOM 694 C C . ASP A 1 87 ? -2.322 9.989 15.123 1.00 96.94 87 ASP A C 1
ATOM 696 O O . ASP A 1 87 ? -2.481 9.932 13.896 1.00 96.94 87 ASP A O 1
ATOM 700 N N . PRO A 1 88 ? -3.155 10.733 15.881 1.00 95.62 88 PRO A N 1
ATOM 701 C CA . PRO A 1 88 ? -4.305 11.455 15.334 1.00 95.62 88 PRO A CA 1
ATOM 702 C C . PRO A 1 88 ? -3.925 12.601 14.387 1.00 95.62 88 PRO A C 1
ATOM 704 O O . PRO A 1 88 ? -4.766 13.043 13.606 1.00 95.62 88 PRO A O 1
ATOM 707 N N . THR A 1 89 ? -2.693 13.107 14.473 1.00 95.88 89 THR A N 1
ATOM 708 C CA . THR A 1 89 ? -2.160 14.168 13.605 1.00 95.88 89 THR A CA 1
ATOM 709 C C . THR A 1 89 ? -1.430 13.617 12.385 1.00 95.88 89 THR A C 1
ATOM 711 O O . THR A 1 89 ? -0.991 14.404 11.552 1.00 95.88 89 THR A O 1
ATOM 714 N N . ASN A 1 90 ? -1.328 12.290 12.253 1.00 96.31 90 ASN A N 1
ATOM 715 C CA . ASN A 1 90 ? -0.639 11.618 11.155 1.00 96.31 90 ASN A CA 1
ATOM 716 C C . ASN A 1 90 ? 0.849 12.007 11.037 1.00 96.31 90 ASN A C 1
ATOM 718 O O . ASN A 1 90 ? 1.362 12.177 9.930 1.00 96.31 90 ASN A O 1
ATOM 722 N N . LEU A 1 91 ? 1.529 12.158 12.178 1.00 97.19 91 LEU A N 1
ATOM 723 C CA . LEU A 1 91 ? 2.956 12.464 12.263 1.00 97.19 91 LEU A CA 1
ATOM 724 C C . LEU A 1 91 ? 3.786 11.394 11.540 1.00 97.19 91 LEU A C 1
ATOM 726 O O . LEU A 1 91 ? 4.682 11.719 10.764 1.00 97.19 91 LEU A O 1
ATOM 730 N N . PHE A 1 92 ? 3.449 10.116 11.728 1.00 95.19 92 PHE A N 1
ATOM 731 C CA . PHE A 1 92 ? 4.153 9.005 11.090 1.00 95.19 92 PHE A CA 1
ATOM 732 C C . PHE A 1 92 ? 3.523 8.669 9.737 1.00 95.19 92 PHE A C 1
ATOM 734 O O . PHE A 1 92 ? 2.699 7.758 9.640 1.00 95.19 92 PHE A O 1
ATOM 741 N N . SER A 1 93 ? 3.901 9.402 8.690 1.00 94.12 93 SER A N 1
ATOM 742 C CA . SER A 1 93 ? 3.275 9.299 7.360 1.00 94.12 93 SER A CA 1
ATOM 743 C C . SER A 1 93 ? 4.204 8.871 6.220 1.00 94.12 93 SER A C 1
ATOM 745 O O . SER A 1 93 ? 3.710 8.566 5.137 1.00 94.12 93 SER A O 1
ATOM 747 N N . LEU A 1 94 ? 5.517 8.776 6.457 1.00 92.31 94 LEU A N 1
ATOM 748 C CA . LEU A 1 94 ? 6.505 8.275 5.488 1.00 92.31 94 LEU A CA 1
ATOM 749 C C . LEU A 1 94 ? 6.549 6.738 5.486 1.00 92.31 94 LEU A C 1
ATOM 751 O O . LEU A 1 94 ? 7.536 6.122 5.875 1.00 92.31 94 LEU A O 1
ATOM 755 N N . ASN A 1 95 ? 5.425 6.115 5.144 1.00 90.56 95 ASN A N 1
ATOM 756 C CA . ASN A 1 95 ? 5.249 4.666 5.048 1.00 90.56 95 ASN A CA 1
ATOM 757 C C . ASN A 1 95 ? 4.041 4.352 4.147 1.00 90.56 95 ASN A C 1
ATOM 759 O O . ASN A 1 95 ? 3.427 5.264 3.589 1.00 90.56 95 ASN A O 1
ATOM 763 N N . GLN A 1 96 ? 3.670 3.071 4.031 1.00 91.88 96 GLN A N 1
ATOM 764 C CA . GLN A 1 96 ? 2.401 2.645 3.43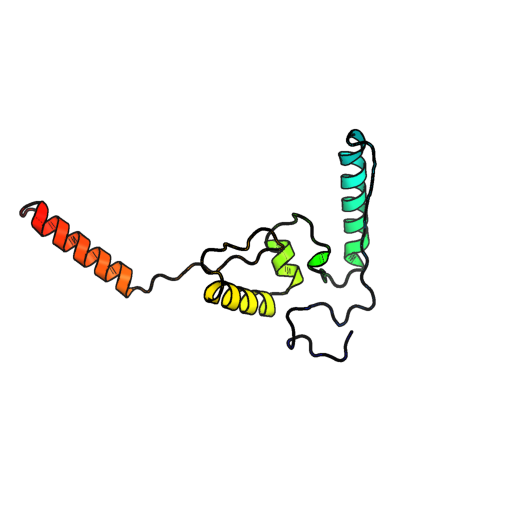1 1.00 91.88 96 GLN A CA 1
ATOM 765 C C . GLN A 1 96 ? 1.225 3.068 4.320 1.00 91.88 96 GLN A C 1
ATOM 767 O O . GLN A 1 96 ? 0.655 2.282 5.083 1.00 91.88 96 GLN A O 1
ATOM 772 N N . ASN A 1 97 ? 0.939 4.368 4.274 1.00 94.12 97 ASN A N 1
ATOM 773 C CA . ASN A 1 97 ? 0.270 5.065 5.352 1.00 94.12 97 ASN A CA 1
ATOM 774 C C . ASN A 1 97 ? -1.228 4.789 5.400 1.00 94.12 97 ASN A C 1
ATOM 776 O O . ASN A 1 97 ? -1.944 4.815 4.397 1.00 94.12 97 ASN A O 1
ATOM 780 N N . ILE A 1 98 ? -1.713 4.629 6.627 1.00 94.38 98 ILE A N 1
ATOM 781 C CA . ILE A 1 98 ? -3.131 4.581 6.953 1.00 94.38 98 ILE A CA 1
ATOM 782 C C . ILE A 1 98 ? -3.485 5.939 7.533 1.00 94.38 98 ILE A C 1
ATOM 784 O O . ILE A 1 98 ? -3.009 6.307 8.606 1.00 94.38 98 ILE A O 1
ATOM 788 N N . LYS A 1 99 ? -4.319 6.698 6.822 1.00 94.06 99 LYS A N 1
ATOM 789 C CA . LYS A 1 99 ? -4.737 8.020 7.289 1.00 94.06 99 LYS A CA 1
ATOM 790 C C . LYS A 1 99 ? -5.665 7.884 8.501 1.00 94.06 99 LYS A C 1
ATOM 792 O O . LYS A 1 99 ? -6.506 6.977 8.525 1.00 94.06 99 LYS A O 1
ATOM 797 N N . PRO A 1 100 ? -5.565 8.784 9.495 1.00 94.56 100 PRO A N 1
ATOM 798 C CA . PRO A 1 100 ? -6.566 8.859 10.545 1.00 94.56 100 PRO A CA 1
ATOM 799 C C . PRO A 1 100 ? -7.938 9.172 9.935 1.00 94.56 100 PRO A C 1
ATOM 801 O O . PRO A 1 100 ? -8.071 9.881 8.934 1.00 94.56 100 PRO A O 1
ATOM 804 N N . GLY A 1 101 ? -8.982 8.627 10.550 1.00 88.62 101 GLY A N 1
ATOM 805 C CA . GLY A 1 101 ? -10.355 8.903 10.159 1.00 88.62 101 GLY A CA 1
ATOM 806 C C . GLY A 1 101 ? -10.702 10.374 10.385 1.00 88.62 101 GLY A C 1
ATOM 807 O O . GLY A 1 101 ? -10.182 11.025 11.293 1.00 88.62 101 GLY A O 1
ATOM 808 N N . LYS A 1 102 ? -11.637 10.907 9.590 1.00 76.75 102 LYS A N 1
ATOM 809 C CA . LYS A 1 102 ? -12.169 12.256 9.818 1.00 76.75 102 LYS A CA 1
ATOM 810 C C . LYS A 1 102 ? -12.751 12.319 11.234 1.00 76.75 102 LYS A C 1
ATOM 812 O O . LYS A 1 102 ? -13.715 11.609 11.532 1.00 76.75 102 LYS A O 1
ATOM 817 N N . ARG A 1 103 ? -12.188 13.163 12.110 1.00 62.03 103 ARG A N 1
ATOM 818 C CA . ARG A 1 103 ? -12.785 13.452 13.423 1.00 62.03 103 ARG A CA 1
ATOM 819 C C . ARG A 1 103 ? -14.211 13.944 13.188 1.00 62.03 103 ARG A C 1
ATOM 821 O O . ARG A 1 103 ? -14.408 15.036 12.659 1.00 62.03 103 ARG A O 1
ATOM 828 N N . LYS A 1 104 ? -15.214 13.168 13.604 1.00 55.41 104 LYS A N 1
ATOM 829 C CA . LYS A 1 104 ? -16.551 13.726 13.805 1.00 55.41 104 LYS A CA 1
ATOM 830 C C . LYS A 1 104 ? -16.428 14.690 14.983 1.00 55.41 104 LYS A C 1
ATOM 832 O O . LYS A 1 104 ? -16.220 14.246 16.111 1.00 55.41 104 LYS A O 1
ATOM 837 N N . ARG A 1 105 ? -16.488 16.000 14.725 1.00 52.38 105 ARG A N 1
ATOM 838 C CA . ARG A 1 105 ? -16.700 16.984 15.795 1.00 52.38 105 ARG A CA 1
ATOM 839 C C . ARG A 1 105 ? -17.965 16.550 16.536 1.00 52.38 105 ARG A C 1
ATOM 841 O O . ARG A 1 105 ? -18.991 16.330 15.893 1.00 52.38 105 ARG A O 1
ATOM 848 N N . LYS A 1 106 ? -17.886 16.345 17.855 1.00 51.09 106 LYS A N 1
ATOM 849 C CA . LYS A 1 106 ? -19.088 16.070 18.650 1.00 51.09 106 LYS A CA 1
ATOM 850 C C . LYS A 1 106 ? -20.011 17.278 18.470 1.00 51.09 106 LYS A C 1
ATOM 852 O O . LYS A 1 106 ? -19.562 18.406 18.641 1.00 51.09 106 LYS A O 1
ATOM 857 N N . GLY A 1 107 ? -21.269 17.054 18.085 1.00 49.34 107 GLY A N 1
ATOM 858 C CA . GLY A 1 107 ? -22.212 18.128 17.728 1.00 49.34 107 GLY A CA 1
ATOM 859 C C . GLY A 1 107 ? -22.377 19.214 18.801 1.00 49.34 107 GLY A C 1
ATOM 860 O O . GLY A 1 107 ? -22.667 20.358 18.464 1.00 49.34 107 GLY A O 1
ATOM 861 N N . ALA A 1 108 ? -22.095 18.889 20.067 1.00 56.28 108 ALA A N 1
ATOM 862 C CA . ALA A 1 108 ? -22.084 19.837 21.177 1.00 56.28 108 ALA A CA 1
ATOM 863 C C . ALA A 1 108 ? -21.033 20.956 21.021 1.00 56.28 108 ALA A C 1
ATOM 865 O O . ALA A 1 108 ? -21.344 22.105 21.317 1.00 56.28 108 ALA A O 1
ATOM 866 N N . ASP A 1 109 ? -19.841 20.669 20.484 1.00 57.50 109 ASP A N 1
ATOM 867 C CA . ASP A 1 109 ? -18.767 21.669 20.354 1.00 57.50 109 ASP A CA 1
ATOM 868 C C . ASP A 1 109 ? -19.070 22.696 19.255 1.00 57.50 109 ASP A C 1
ATOM 870 O O . ASP A 1 109 ? -18.752 23.875 19.394 1.00 57.50 109 ASP A O 1
ATOM 874 N N . CYS A 1 110 ? -19.720 22.275 18.164 1.00 54.62 110 CYS A N 1
ATOM 875 C CA . CYS A 1 110 ? -20.146 23.189 17.102 1.00 54.62 110 CYS A CA 1
ATOM 876 C C . CYS A 1 110 ? -21.305 24.083 17.548 1.00 54.62 110 CYS A C 1
ATOM 878 O O . CYS A 1 110 ? -21.289 25.273 17.246 1.00 54.62 110 CYS A O 1
ATOM 880 N N . ILE A 1 111 ? -22.281 23.535 18.279 1.00 66.38 111 ILE A N 1
ATOM 881 C CA . ILE A 1 111 ? -23.416 24.313 18.788 1.00 66.38 111 ILE A CA 1
ATOM 882 C C . ILE A 1 111 ? -22.945 25.301 19.860 1.00 66.38 111 ILE A C 1
ATOM 884 O O . ILE A 1 111 ? -23.305 26.471 19.794 1.00 66.38 111 ILE A O 1
ATOM 888 N N . LEU A 1 112 ? -22.083 24.884 20.793 1.00 65.56 112 LEU A N 1
ATOM 889 C CA . LEU A 1 112 ? -21.553 25.776 21.826 1.00 65.56 112 LEU A CA 1
ATOM 890 C C . LEU A 1 112 ? -20.686 26.894 21.223 1.00 65.56 112 LEU A C 1
ATOM 892 O O . LEU A 1 112 ? -20.832 28.051 21.605 1.00 65.56 112 LEU A O 1
ATOM 896 N N . MET A 1 113 ? -19.847 26.580 20.226 1.00 69.25 113 MET A N 1
ATOM 897 C CA . MET A 1 113 ? -19.085 27.586 19.472 1.00 69.25 113 MET A CA 1
ATOM 898 C C . MET A 1 113 ? -19.996 28.559 18.717 1.00 69.25 113 MET A C 1
ATOM 900 O O . MET A 1 113 ? -19.729 29.758 18.709 1.00 69.25 113 MET A O 1
ATOM 904 N N . LEU A 1 114 ? -21.084 28.071 18.114 1.00 73.38 114 LEU A N 1
ATOM 905 C CA . LEU A 1 114 ? -22.057 28.918 17.427 1.00 73.38 114 LEU A CA 1
ATOM 906 C C . LEU A 1 114 ? -22.807 29.821 18.419 1.00 73.38 114 LEU A C 1
ATOM 908 O O . LEU A 1 114 ? -22.944 31.014 18.165 1.00 73.38 114 LEU A O 1
ATOM 912 N N . ILE A 1 115 ? -23.220 29.295 19.577 1.00 79.69 115 ILE A N 1
ATOM 913 C CA . ILE A 1 115 ? -23.876 30.061 20.649 1.00 79.69 115 ILE A CA 1
ATOM 914 C C . ILE A 1 115 ? -22.933 31.132 21.206 1.00 79.69 115 ILE A C 1
ATOM 916 O O . ILE A 1 115 ? -23.342 32.283 21.369 1.00 79.69 115 ILE A O 1
ATOM 920 N N . LEU A 1 116 ? -21.667 3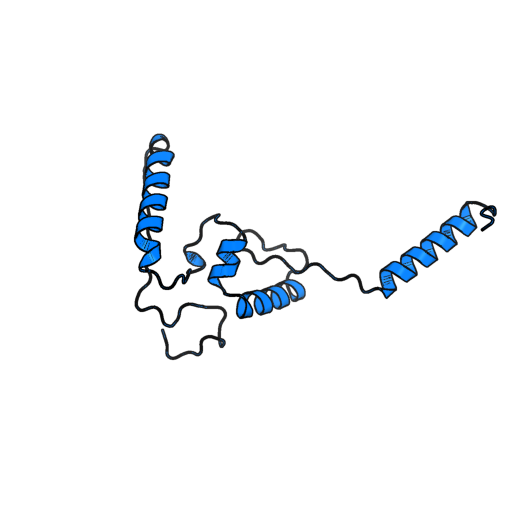0.791 21.457 1.00 76.06 116 LEU A N 1
ATOM 921 C CA . LEU A 1 116 ? -20.652 31.737 21.925 1.00 76.06 116 LEU A CA 1
ATOM 922 C C . LEU A 1 116 ? -20.358 32.808 20.869 1.00 76.06 116 LEU A C 1
ATOM 924 O O . LEU A 1 116 ? -20.257 33.983 21.212 1.00 76.06 116 LEU A O 1
ATOM 928 N N . TYR A 1 117 ? -20.295 32.437 19.589 1.00 76.56 117 TYR A N 1
ATOM 929 C CA . TYR A 1 117 ? -20.106 33.374 18.482 1.00 76.56 117 TYR A CA 1
ATOM 930 C C . TYR A 1 117 ? -21.296 34.330 18.312 1.00 76.56 117 TYR A C 1
ATOM 932 O O . TYR A 1 117 ? -21.097 35.538 18.183 1.00 76.56 117 TYR A O 1
ATOM 940 N N . ILE A 1 118 ? -22.531 33.820 18.379 1.00 79.75 118 ILE A N 1
ATOM 941 C CA . ILE A 1 118 ? -23.759 34.630 18.339 1.00 79.75 118 ILE A CA 1
ATOM 942 C C . ILE A 1 118 ? -23.818 35.565 19.552 1.00 79.75 118 ILE A C 1
ATOM 944 O O . ILE A 1 118 ? -24.099 36.753 19.400 1.00 79.75 118 ILE A O 1
ATOM 948 N N . SER A 1 119 ? -23.489 35.069 20.747 1.00 77.31 119 SER A N 1
ATOM 949 C CA . SER A 1 119 ? -23.445 35.866 21.981 1.00 77.31 119 SER A CA 1
ATOM 950 C C . SER A 1 119 ? -22.376 36.959 21.918 1.00 77.31 119 SER A C 1
ATOM 952 O O . SER A 1 119 ? -22.631 38.106 22.283 1.00 77.31 119 SER A O 1
ATOM 954 N N . TYR A 1 120 ? -21.195 36.637 21.387 1.00 79.00 120 TYR A N 1
ATOM 955 C CA . TYR A 1 120 ? -20.111 37.589 21.157 1.00 79.00 120 TYR A CA 1
ATOM 956 C C . TYR A 1 120 ? -20.504 38.671 20.144 1.00 79.00 120 TYR A C 1
ATOM 958 O O . TYR A 1 120 ? -20.315 39.858 20.409 1.00 79.00 120 TYR A O 1
ATOM 966 N N . LYS A 1 121 ? -21.102 38.287 19.008 1.00 75.00 121 LYS A N 1
ATOM 967 C CA . LYS A 1 121 ? -21.613 39.225 17.998 1.00 75.00 121 LYS A CA 1
ATOM 968 C C . LYS A 1 121 ? -22.717 40.120 18.564 1.00 75.00 121 LYS A C 1
ATOM 970 O O . LYS A 1 121 ? -22.650 41.326 18.351 1.00 75.00 121 LYS A O 1
ATOM 975 N N . ARG A 1 122 ? -23.662 39.575 19.342 1.00 75.31 122 ARG A N 1
ATOM 976 C CA . ARG A 1 122 ? -24.705 40.355 20.035 1.00 75.31 122 ARG A CA 1
ATOM 977 C C . ARG A 1 122 ? -24.115 41.383 21.000 1.00 75.31 122 ARG A C 1
ATOM 979 O O . ARG A 1 122 ? -24.583 42.514 21.035 1.00 75.31 122 ARG A O 1
ATOM 986 N N . LYS A 1 123 ? -23.068 41.013 21.743 1.00 74.62 123 LYS A N 1
ATOM 987 C CA . LYS A 1 123 ? -22.420 41.899 22.721 1.00 74.62 123 LYS A CA 1
ATOM 988 C C . LYS A 1 123 ? -21.524 42.962 22.073 1.00 74.62 123 LYS A C 1
ATOM 990 O O . LYS A 1 123 ? -21.409 44.055 22.609 1.00 74.62 123 LYS A O 1
ATOM 995 N N . LYS A 1 124 ? -20.893 42.655 20.932 1.00 70.19 124 LYS A N 1
ATOM 996 C CA . LYS A 1 124 ? -19.953 43.561 20.247 1.00 70.19 124 LYS A CA 1
ATOM 997 C C . LYS A 1 124 ? -20.616 44.495 19.231 1.00 70.19 124 LYS A C 1
ATOM 999 O O . LYS A 1 124 ? -20.083 45.570 18.991 1.00 70.19 124 LYS A O 1
ATOM 1004 N N . LEU A 1 125 ? -21.735 44.094 18.624 1.00 61.50 125 LEU A N 1
ATOM 1005 C CA . LEU A 1 125 ? -22.407 44.879 17.580 1.00 61.50 125 LEU A CA 1
ATOM 1006 C C . LEU A 1 125 ? -23.632 45.660 18.059 1.00 61.50 125 LEU A C 1
ATOM 1008 O O . LEU A 1 125 ? -24.290 46.247 17.216 1.00 61.50 125 LEU A O 1
ATOM 1012 N N . GLY A 1 126 ? -23.927 45.687 19.365 1.00 59.59 126 GLY A N 1
ATOM 1013 C CA . GLY A 1 126 ? -24.923 46.601 19.932 1.00 59.59 126 GLY A CA 1
ATOM 1014 C C . GLY A 1 126 ? -26.250 46.623 19.168 1.00 59.59 126 GLY A C 1
ATOM 1015 O O . GLY A 1 126 ? -26.544 47.608 18.514 1.00 59.59 126 GLY A O 1
ATOM 1016 N N . GLY A 1 127 ? -27.016 45.530 19.254 1.00 59.06 127 GLY A N 1
ATOM 1017 C CA . GLY A 1 127 ? -28.452 45.483 18.949 1.00 59.06 127 GLY A CA 1
ATOM 1018 C C . GLY A 1 127 ? -28.924 46.087 17.620 1.00 59.06 127 GLY A C 1
ATOM 1019 O O . GLY A 1 127 ? -29.293 47.249 17.586 1.00 59.06 127 GLY A O 1
ATOM 1020 N N . ALA A 1 128 ? -29.048 45.257 16.581 1.00 51.59 128 ALA A N 1
ATOM 1021 C CA . ALA A 1 128 ? -30.107 45.359 15.564 1.00 51.59 128 ALA A CA 1
ATOM 1022 C C . ALA A 1 128 ? -29.998 44.173 14.595 1.00 51.59 128 ALA A C 1
ATOM 1024 O O . ALA A 1 128 ? -29.303 44.244 13.589 1.00 51.59 128 ALA A O 1
ATOM 1025 N N . LEU A 1 129 ? -30.659 43.063 14.913 1.00 46.50 129 LEU A N 1
ATOM 1026 C CA . LEU A 1 129 ? -31.145 42.122 13.903 1.00 46.50 129 LEU A CA 1
ATOM 1027 C C . LEU A 1 129 ? -32.532 41.702 14.379 1.00 46.50 129 LEU A C 1
ATOM 1029 O O . LEU A 1 129 ? -32.666 40.830 15.240 1.00 46.50 129 LEU A O 1
ATOM 1033 N N . ASP A 1 130 ? -33.507 42.455 13.886 1.00 46.62 130 ASP A N 1
ATOM 1034 C CA . ASP A 1 130 ? -34.918 42.096 13.846 1.00 46.62 130 ASP A CA 1
ATOM 1035 C C . ASP A 1 130 ? -35.049 40.838 12.966 1.00 46.62 130 ASP A C 1
ATOM 1037 O O . ASP A 1 130 ? -34.447 40.788 11.887 1.00 46.62 130 ASP A O 1
ATOM 1041 N N . TRP A 1 131 ? -35.735 39.810 13.467 1.00 49.78 131 TRP A N 1
ATOM 1042 C CA . TRP A 1 131 ? -36.128 38.609 12.721 1.00 49.78 131 TRP A CA 1
ATOM 1043 C C . TRP A 1 131 ? -37.645 38.564 12.667 1.00 49.78 131 TRP A C 1
ATOM 1045 O O . TRP A 1 131 ? -38.245 38.683 13.759 1.00 49.78 131 TRP A O 1
#